Protein AF-A0AAN9YIM4-F1 (afdb_monomer_lite)

Structure (mmCIF, N/CA/C/O backbone):
data_AF-A0AAN9YIM4-F1
#
_entry.id   AF-A0AAN9YIM4-F1
#
loop_
_atom_site.group_PDB
_atom_site.id
_atom_site.type_symbol
_atom_site.label_atom_id
_atom_site.label_alt_id
_atom_site.label_comp_id
_atom_site.label_asym_id
_atom_site.label_entity_id
_atom_site.label_seq_id
_atom_site.pdbx_PDB_ins_code
_atom_site.Cartn_x
_atom_site.Cartn_y
_atom_site.Cartn_z
_atom_site.occupancy
_atom_site.B_iso_or_equiv
_atom_site.auth_seq_id
_atom_site.auth_comp_id
_atom_site.auth_asym_id
_atom_site.auth_atom_id
_atom_site.pdbx_PDB_model_num
ATOM 1 N N . MET A 1 1 ? 11.079 -0.683 28.474 1.00 62.50 1 MET A N 1
ATOM 2 C CA . MET A 1 1 ? 10.092 -0.064 27.564 1.00 62.50 1 MET A CA 1
ATOM 3 C C . MET A 1 1 ? 10.647 1.296 27.159 1.00 62.50 1 MET A C 1
ATOM 5 O O . MET A 1 1 ? 10.777 2.147 28.029 1.00 62.50 1 MET A O 1
ATOM 9 N N . SER A 1 2 ? 11.115 1.478 25.923 1.00 82.12 2 SER A N 1
ATOM 10 C CA . SER A 1 2 ? 11.627 2.783 25.474 1.00 82.12 2 SER A CA 1
ATOM 11 C C . SER A 1 2 ? 10.452 3.720 25.162 1.00 82.12 2 SER A C 1
ATOM 13 O O . SER A 1 2 ? 9.373 3.250 24.803 1.00 82.12 2 SER A O 1
ATOM 15 N N . LEU A 1 3 ? 10.642 5.041 25.283 1.00 87.06 3 LEU A N 1
ATOM 16 C CA . LEU A 1 3 ? 9.604 6.042 24.966 1.00 87.06 3 LEU A CA 1
ATOM 17 C C . LEU A 1 3 ? 9.013 5.845 23.558 1.00 87.06 3 LEU A C 1
ATOM 19 O O . LEU A 1 3 ? 7.822 6.050 23.345 1.00 87.06 3 LEU A O 1
ATOM 23 N N . VAL A 1 4 ? 9.838 5.370 22.621 1.00 92.44 4 VAL A N 1
ATOM 24 C CA . VAL A 1 4 ? 9.445 5.056 21.243 1.00 92.44 4 VAL A CA 1
ATOM 25 C C . VAL A 1 4 ? 8.400 3.939 21.190 1.00 92.44 4 VAL A C 1
ATOM 27 O O . VAL A 1 4 ? 7.383 4.092 20.518 1.00 92.44 4 VAL A O 1
ATOM 30 N N . SER A 1 5 ? 8.594 2.841 21.930 1.00 91.50 5 SER A N 1
ATOM 31 C CA . SER A 1 5 ? 7.633 1.729 21.958 1.00 91.50 5 SER A CA 1
ATOM 32 C C . SER A 1 5 ? 6.266 2.163 22.490 1.00 91.50 5 SER A C 1
ATOM 34 O O . SER A 1 5 ? 5.239 1.737 21.970 1.00 91.50 5 SER A O 1
ATOM 36 N N . THR A 1 6 ? 6.237 3.039 23.496 1.00 92.75 6 THR A N 1
ATOM 37 C CA . THR A 1 6 ? 4.980 3.559 24.051 1.00 92.75 6 THR A CA 1
ATOM 38 C C . THR A 1 6 ? 4.239 4.437 23.041 1.00 92.75 6 THR A C 1
ATOM 40 O O . THR A 1 6 ? 3.023 4.313 22.917 1.00 92.75 6 THR A O 1
ATOM 43 N N . ILE A 1 7 ? 4.953 5.275 22.279 1.00 94.38 7 ILE A N 1
ATOM 44 C CA . ILE A 1 7 ? 4.351 6.106 21.224 1.00 94.38 7 ILE A CA 1
ATOM 45 C C . ILE A 1 7 ? 3.772 5.232 20.106 1.00 94.38 7 ILE A C 1
ATOM 47 O O . ILE A 1 7 ? 2.634 5.451 19.700 1.00 94.38 7 ILE A O 1
ATOM 51 N N . LEU A 1 8 ? 4.510 4.219 19.640 1.00 93.50 8 LEU A N 1
ATOM 52 C CA . LEU A 1 8 ? 4.031 3.309 18.592 1.00 93.50 8 LEU A CA 1
ATOM 53 C C . LEU A 1 8 ? 2.786 2.533 19.035 1.00 93.50 8 LEU A C 1
ATOM 55 O O . LEU A 1 8 ? 1.817 2.443 18.281 1.00 93.50 8 LEU A O 1
ATOM 59 N N . ASN A 1 9 ? 2.771 2.047 20.277 1.00 92.75 9 ASN A N 1
ATOM 60 C CA . ASN A 1 9 ? 1.599 1.376 20.836 1.00 92.75 9 ASN A CA 1
ATOM 61 C C . ASN A 1 9 ? 0.408 2.333 20.996 1.00 92.75 9 ASN A C 1
ATOM 63 O O . ASN A 1 9 ? -0.726 1.948 20.722 1.00 92.75 9 ASN A O 1
ATOM 67 N N . GLY A 1 10 ? 0.655 3.582 21.404 1.00 92.56 10 GLY A N 1
ATOM 68 C CA . GLY A 1 10 ? -0.380 4.612 21.489 1.00 92.56 10 GLY A CA 1
ATOM 69 C C . GLY A 1 10 ? -1.003 4.916 20.127 1.00 92.56 10 GLY A C 1
ATOM 70 O O . GLY A 1 10 ? -2.224 4.924 19.999 1.00 92.56 10 GLY A O 1
ATOM 71 N N . LEU A 1 11 ? -0.177 5.091 19.091 1.00 90.88 11 LEU A N 1
ATOM 72 C CA . LEU A 1 11 ? -0.641 5.324 17.721 1.00 90.88 11 LEU A CA 1
ATOM 73 C C . LEU A 1 11 ? -1.464 4.151 17.183 1.00 90.88 11 LEU A C 1
ATOM 75 O O . LEU A 1 11 ? -2.525 4.373 16.606 1.00 90.88 11 LEU A O 1
ATOM 79 N N . LEU A 1 12 ? -1.019 2.912 17.412 1.00 90.94 12 LEU A N 1
ATOM 80 C CA . LEU A 1 12 ? -1.780 1.728 17.015 1.00 90.94 12 LEU A CA 1
ATOM 81 C C . LEU A 1 12 ? -3.150 1.686 17.704 1.00 90.94 12 LEU A C 1
ATOM 83 O O . LEU A 1 12 ? -4.152 1.436 17.038 1.00 90.94 12 LEU A O 1
ATOM 87 N N . SER A 1 13 ? -3.200 1.992 19.005 1.00 90.75 13 SER A N 1
ATOM 88 C CA . SER A 1 13 ? -4.455 2.082 19.760 1.00 90.75 13 SER A CA 1
ATOM 89 C C . SER A 1 13 ? -5.419 3.084 19.114 1.00 90.75 13 SER A C 1
ATOM 91 O O . SER A 1 13 ? -6.557 2.730 18.805 1.00 90.75 13 SER A O 1
ATOM 93 N N . PHE A 1 14 ? -4.944 4.293 18.786 1.00 90.12 14 PHE A N 1
ATOM 94 C CA . PHE A 1 14 ? -5.750 5.298 18.084 1.00 90.12 14 PHE A CA 1
ATOM 95 C C . PHE A 1 14 ? -6.234 4.827 16.706 1.00 90.12 14 PHE A C 1
ATOM 97 O O . PHE A 1 14 ? -7.389 5.060 16.365 1.00 90.12 14 PHE A O 1
ATOM 104 N N . MET A 1 15 ? -5.398 4.131 15.927 1.00 89.88 15 MET A N 1
ATOM 105 C CA . MET A 1 15 ? -5.779 3.614 14.602 1.00 89.88 15 MET A CA 1
ATOM 106 C C . MET A 1 15 ? -6.847 2.512 14.661 1.00 89.88 15 MET A C 1
ATOM 108 O O . MET A 1 15 ? -7.595 2.332 13.698 1.00 89.88 15 MET A O 1
ATOM 112 N N . THR A 1 16 ? -6.910 1.757 15.759 1.00 89.06 16 THR A N 1
ATOM 113 C CA . THR A 1 16 ? -7.926 0.710 15.966 1.00 89.06 16 THR A CA 1
ATOM 114 C C . THR A 1 16 ? -9.223 1.227 16.587 1.00 89.06 16 THR A C 1
ATOM 116 O O . THR A 1 16 ? -10.252 0.556 16.500 1.00 89.06 16 THR A O 1
ATOM 119 N N . SER A 1 17 ? -9.188 2.417 17.184 1.00 86.56 17 SER A N 1
ATOM 120 C CA . SER A 1 17 ? -10.350 3.090 17.761 1.00 86.56 17 SER A CA 1
ATOM 121 C C . SER A 1 17 ? -11.218 3.759 16.688 1.00 86.56 17 SER A C 1
ATOM 123 O O . SER A 1 17 ? -10.799 3.976 15.555 1.00 86.56 17 SER A O 1
ATOM 125 N N . ASN A 1 18 ? -12.455 4.108 17.050 1.00 81.00 18 ASN A N 1
ATOM 126 C CA . ASN A 1 18 ? -13.385 4.839 16.173 1.00 81.00 18 ASN A CA 1
ATOM 127 C C . ASN A 1 18 ? -13.341 6.364 16.400 1.00 81.00 18 ASN A C 1
ATOM 129 O O . ASN A 1 18 ? -14.284 7.076 16.057 1.00 81.00 18 ASN A O 1
ATOM 133 N N . GLU A 1 19 ? -12.278 6.867 17.025 1.00 85.25 19 GLU A N 1
ATOM 134 C CA . GLU A 1 19 ? -12.124 8.288 17.333 1.00 85.25 19 GLU A CA 1
ATOM 135 C C . GLU A 1 19 ? -11.724 9.064 16.069 1.00 85.25 19 GLU A C 1
ATOM 137 O O . GLU A 1 19 ? -10.744 8.733 15.400 1.00 85.25 19 GLU A O 1
ATOM 142 N N . ILE A 1 20 ? -12.484 10.109 15.727 1.00 84.44 20 ILE A N 1
ATOM 143 C CA . ILE A 1 20 ? -12.173 10.979 14.587 1.00 84.44 20 ILE A CA 1
ATOM 144 C C . ILE A 1 20 ? -10.995 11.873 14.975 1.00 84.44 20 ILE A C 1
ATOM 146 O O . ILE A 1 20 ? -11.122 12.762 15.815 1.00 84.44 20 ILE A O 1
ATOM 150 N N . THR A 1 21 ? -9.852 11.651 14.336 1.00 85.44 21 THR A N 1
ATOM 151 C CA . THR A 1 21 ? -8.649 12.479 14.480 1.00 85.44 21 THR A CA 1
ATOM 152 C C . THR A 1 21 ? -8.368 13.254 13.193 1.00 85.44 21 THR A C 1
ATOM 154 O O . THR A 1 21 ? -8.905 12.948 12.123 1.00 85.44 21 THR A O 1
ATOM 157 N N . THR A 1 22 ? -7.541 14.295 13.269 1.00 84.25 22 THR A N 1
ATOM 158 C CA . THR A 1 22 ? -7.159 15.086 12.092 1.00 84.25 22 THR A CA 1
ATOM 159 C C . THR A 1 22 ? -6.466 14.202 11.054 1.00 84.25 22 THR A C 1
ATOM 161 O O . THR A 1 22 ? -5.440 13.592 11.339 1.00 84.25 22 THR A O 1
ATOM 164 N N . GLY A 1 23 ? -7.021 14.145 9.841 1.00 83.81 23 GLY A N 1
ATOM 165 C CA . GLY A 1 23 ? -6.535 13.271 8.767 1.00 83.81 23 GLY A CA 1
ATOM 166 C C . GLY A 1 23 ? -7.139 11.862 8.764 1.00 83.81 23 GLY A C 1
ATOM 167 O O . GLY A 1 23 ? -6.814 11.079 7.873 1.00 83.81 23 GLY A O 1
ATOM 168 N N . SER A 1 24 ? -8.032 11.537 9.707 1.00 84.00 24 SER A N 1
ATOM 169 C CA . SER A 1 24 ? -8.823 10.306 9.644 1.00 84.00 24 SER A CA 1
ATOM 170 C C . SER A 1 24 ? -9.771 10.318 8.442 1.00 84.00 24 SER A C 1
ATOM 172 O O . SER A 1 24 ? -10.289 11.357 8.027 1.00 84.00 24 SER A O 1
ATOM 174 N N . ILE A 1 25 ? -9.983 9.136 7.872 1.00 86.12 25 ILE A N 1
ATOM 175 C CA . ILE A 1 25 ? -10.942 8.894 6.797 1.00 86.12 25 ILE A CA 1
ATOM 176 C C . ILE A 1 25 ? -11.937 7.837 7.262 1.00 86.12 25 ILE A C 1
ATOM 178 O O . ILE A 1 25 ? -11.576 6.903 7.980 1.00 86.12 25 ILE A O 1
ATOM 182 N N . THR A 1 26 ? -13.192 7.972 6.852 1.00 82.25 26 THR A N 1
ATOM 183 C CA . THR A 1 26 ? -14.210 6.952 7.093 1.00 82.25 26 THR A CA 1
ATOM 184 C C . THR A 1 26 ? -14.179 5.927 5.961 1.00 82.25 26 THR A C 1
ATOM 186 O O . THR A 1 26 ? -14.122 6.279 4.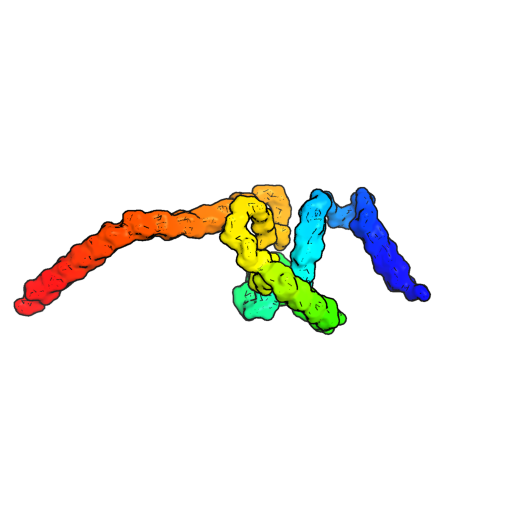785 1.00 82.25 26 THR A O 1
ATOM 189 N N . ALA A 1 27 ? -14.188 4.643 6.316 1.00 83.38 27 ALA A N 1
ATOM 190 C CA . ALA A 1 27 ? -14.257 3.527 5.376 1.00 83.38 27 ALA A CA 1
ATOM 191 C C . ALA A 1 27 ? -15.040 2.372 6.011 1.00 83.38 27 ALA A C 1
ATOM 193 O O . ALA A 1 27 ? -14.997 2.170 7.230 1.00 83.38 27 ALA A O 1
ATOM 194 N N . SER A 1 28 ? -15.746 1.594 5.195 1.00 88.06 28 SER A N 1
ATOM 195 C CA . SER A 1 28 ? -16.467 0.406 5.655 1.00 88.06 28 SER A CA 1
ATOM 196 C C . SER A 1 28 ? -15.511 -0.679 6.170 1.00 88.06 28 SER A C 1
ATOM 198 O O . SER A 1 28 ? -14.311 -0.698 5.880 1.00 88.06 28 SER A O 1
ATOM 200 N N . THR A 1 29 ? -16.025 -1.625 6.961 1.00 87.19 29 THR A N 1
ATOM 201 C CA . THR A 1 29 ? -15.236 -2.782 7.425 1.00 87.19 29 THR A CA 1
ATOM 202 C C . THR A 1 29 ? -14.711 -3.621 6.265 1.00 87.19 29 THR A C 1
ATOM 204 O O . THR A 1 29 ? -13.586 -4.108 6.333 1.00 87.19 29 THR A O 1
ATOM 207 N N . GLU A 1 30 ? -15.493 -3.759 5.194 1.00 87.12 30 GLU A N 1
ATOM 208 C CA . GLU A 1 30 ? -15.107 -4.539 4.018 1.00 87.12 30 GLU A CA 1
ATOM 209 C C . GLU A 1 30 ? -14.021 -3.841 3.197 1.00 87.12 30 GLU A C 1
ATOM 211 O O . GLU A 1 30 ? -13.037 -4.477 2.817 1.00 87.12 30 GLU A O 1
ATOM 216 N N . GLU A 1 31 ? -14.113 -2.520 3.016 1.00 85.50 31 GLU A N 1
ATOM 217 C CA . GLU A 1 31 ? -13.040 -1.742 2.386 1.00 85.50 31 GLU A CA 1
ATOM 218 C C . GLU A 1 31 ? -11.742 -1.831 3.192 1.00 85.50 31 GLU A C 1
ATOM 220 O O . GLU A 1 31 ? -10.680 -2.059 2.614 1.00 85.50 31 GLU A O 1
ATOM 225 N N . ARG A 1 32 ? -11.809 -1.742 4.529 1.00 86.31 32 ARG A N 1
ATOM 226 C CA . ARG A 1 32 ? -10.628 -1.898 5.396 1.00 86.31 32 ARG A CA 1
ATOM 227 C C . ARG A 1 32 ? -9.988 -3.279 5.263 1.00 86.31 32 ARG A C 1
ATOM 229 O O . ARG A 1 32 ? -8.767 -3.362 5.155 1.00 86.31 32 ARG A O 1
ATOM 236 N N . LYS A 1 33 ? -10.782 -4.355 5.219 1.00 87.88 33 LYS A N 1
ATOM 237 C CA . LYS A 1 33 ? -10.275 -5.722 4.992 1.00 87.88 33 LYS A CA 1
ATOM 238 C C . LYS A 1 33 ? -9.600 -5.855 3.629 1.00 87.88 33 LYS A C 1
ATOM 240 O O . LYS A 1 33 ? -8.531 -6.455 3.528 1.00 87.88 33 LYS A O 1
ATOM 245 N N . LEU A 1 34 ? -10.197 -5.279 2.587 1.00 85.75 34 LEU A N 1
ATOM 246 C CA . LEU A 1 34 ? -9.638 -5.305 1.238 1.00 85.75 34 LEU A CA 1
ATOM 247 C C . LEU A 1 34 ? -8.318 -4.527 1.163 1.00 85.75 34 LEU A C 1
ATOM 249 O O . LEU A 1 34 ? -7.336 -5.032 0.619 1.00 85.75 34 LEU A O 1
ATOM 253 N N . LEU A 1 35 ? -8.266 -3.329 1.750 1.00 87.50 35 LEU A N 1
ATOM 254 C CA . LEU A 1 35 ? -7.051 -2.516 1.827 1.00 87.50 35 LEU A CA 1
ATOM 255 C C . LEU A 1 35 ? -5.952 -3.215 2.638 1.00 87.50 35 LEU A C 1
ATOM 257 O O . LEU A 1 35 ? -4.794 -3.197 2.226 1.00 87.50 35 LEU A O 1
ATOM 261 N N . ALA A 1 36 ? -6.309 -3.892 3.732 1.00 88.81 36 ALA A N 1
ATOM 262 C CA . ALA A 1 36 ? -5.375 -4.689 4.524 1.00 88.81 36 ALA A CA 1
ATOM 263 C C . ALA A 1 36 ? -4.800 -5.876 3.736 1.00 88.81 36 ALA A C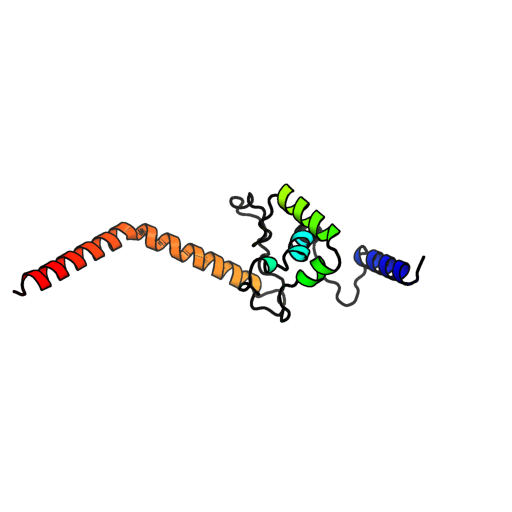 1
ATOM 265 O O . ALA A 1 36 ? -3.614 -6.163 3.844 1.00 88.81 36 ALA A O 1
ATOM 266 N N . ALA A 1 37 ? -5.601 -6.546 2.902 1.00 86.38 37 ALA A N 1
ATOM 267 C CA . ALA A 1 37 ? -5.091 -7.604 2.029 1.00 86.38 37 ALA A CA 1
ATOM 268 C C . ALA A 1 37 ? -4.158 -7.052 0.936 1.00 86.38 37 ALA A C 1
ATOM 270 O O . ALA A 1 37 ? -3.172 -7.691 0.571 1.00 86.38 37 ALA A O 1
ATOM 271 N N . ARG A 1 38 ? -4.451 -5.857 0.412 1.00 86.12 38 ARG A N 1
ATOM 272 C CA . ARG A 1 38 ? -3.667 -5.227 -0.658 1.00 86.12 38 ARG A CA 1
ATOM 273 C C . ARG A 1 38 ? -2.382 -4.554 -0.172 1.00 86.12 38 ARG A C 1
ATOM 275 O O . ARG A 1 38 ? -1.458 -4.393 -0.968 1.00 86.12 38 ARG A O 1
ATOM 282 N N . SER A 1 39 ? -2.301 -4.172 1.101 1.00 90.44 39 SER A N 1
ATOM 283 C CA . SER A 1 39 ? -1.140 -3.465 1.657 1.00 90.44 39 SER A CA 1
ATOM 284 C C . SER A 1 39 ? 0.163 -4.245 1.469 1.00 90.44 39 SER A C 1
ATOM 286 O O . SER A 1 39 ? 1.170 -3.641 1.118 1.00 90.44 39 SER A O 1
ATOM 288 N N . ARG A 1 40 ? 0.132 -5.582 1.582 1.00 90.94 40 ARG A N 1
ATOM 289 C CA . ARG A 1 40 ? 1.290 -6.464 1.341 1.00 90.94 40 ARG A CA 1
ATOM 290 C C . ARG A 1 40 ? 1.870 -6.278 -0.057 1.00 90.94 40 ARG A C 1
ATOM 292 O O . ARG A 1 40 ? 3.055 -6.007 -0.214 1.00 90.94 40 ARG A O 1
ATOM 299 N N . TRP A 1 41 ? 1.008 -6.346 -1.072 1.00 90.75 41 TRP A N 1
ATOM 300 C CA . TRP A 1 41 ? 1.408 -6.109 -2.456 1.00 90.75 41 TRP A CA 1
ATOM 301 C C . TRP A 1 41 ? 1.896 -4.676 -2.672 1.00 90.75 41 TRP A C 1
ATOM 303 O O . TRP A 1 41 ? 2.914 -4.472 -3.331 1.00 90.75 41 TRP A O 1
ATOM 313 N N . TRP A 1 42 ? 1.205 -3.680 -2.113 1.00 89.12 42 TRP A N 1
ATOM 314 C CA . TRP A 1 42 ? 1.591 -2.278 -2.272 1.00 89.12 42 TRP A CA 1
ATOM 315 C C . TRP A 1 42 ? 2.968 -1.987 -1.664 1.00 89.12 42 TRP A C 1
ATOM 317 O O . TRP A 1 42 ? 3.797 -1.358 -2.318 1.00 89.12 42 TRP A O 1
ATOM 327 N N . ASN A 1 43 ? 3.224 -2.481 -0.451 1.00 90.50 43 ASN A N 1
ATOM 328 C CA . ASN A 1 43 ? 4.483 -2.289 0.268 1.00 90.50 43 ASN A CA 1
ATOM 329 C C . ASN A 1 43 ? 5.663 -2.913 -0.486 1.00 90.50 43 ASN A C 1
ATOM 331 O O . ASN A 1 43 ? 6.698 -2.270 -0.645 1.00 90.50 43 ASN A O 1
ATOM 335 N N . SER A 1 44 ? 5.485 -4.130 -1.006 1.00 88.69 44 SER A N 1
ATOM 336 C CA . SER A 1 44 ? 6.537 -4.846 -1.729 1.00 88.69 44 SER A CA 1
ATOM 337 C C . SER A 1 44 ? 6.749 -4.338 -3.152 1.00 88.69 44 SER A C 1
ATOM 339 O O . SER A 1 44 ? 7.886 -4.222 -3.599 1.00 88.69 44 SER A O 1
ATOM 341 N N . THR A 1 45 ? 5.691 -3.996 -3.889 1.00 86.75 45 THR A N 1
ATOM 342 C CA . THR A 1 45 ? 5.803 -3.684 -5.328 1.00 86.75 45 THR A CA 1
ATOM 343 C C . THR A 1 45 ? 5.776 -2.195 -5.657 1.00 8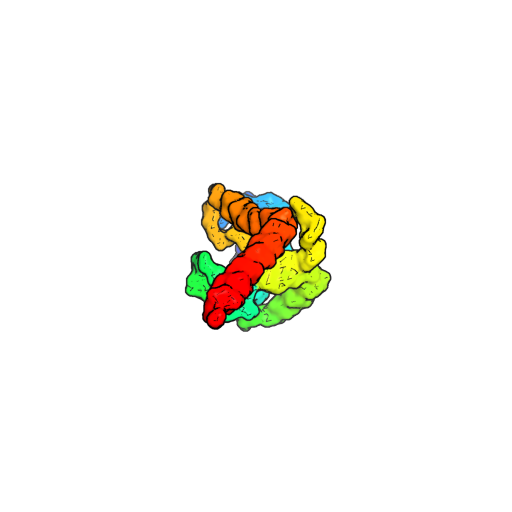6.75 45 THR A C 1
ATOM 345 O O . THR A 1 45 ? 6.038 -1.826 -6.801 1.00 86.75 45 THR A O 1
ATOM 348 N N . GLY A 1 46 ? 5.407 -1.337 -4.702 1.00 84.31 46 GLY A N 1
ATOM 349 C CA . GLY A 1 46 ? 5.202 0.088 -4.951 1.00 84.31 46 GLY A CA 1
ATOM 350 C C . GLY A 1 46 ? 4.131 0.331 -6.014 1.00 84.31 46 GLY A C 1
ATOM 351 O O . GLY A 1 46 ? 4.367 1.088 -6.953 1.00 84.31 46 GLY A O 1
ATOM 352 N N . ASN A 1 47 ? 2.987 -0.350 -5.904 1.00 80.88 47 ASN A N 1
ATOM 353 C CA . ASN A 1 47 ? 1.910 -0.342 -6.902 1.00 80.88 47 ASN A CA 1
ATOM 354 C C . ASN A 1 47 ? 2.303 -0.936 -8.269 1.00 80.88 47 ASN A C 1
ATOM 356 O O . ASN A 1 47 ? 1.973 -0.377 -9.314 1.00 80.88 47 ASN A O 1
ATOM 360 N N . GLY A 1 48 ? 3.061 -2.033 -8.270 1.00 76.62 48 GLY A N 1
ATOM 361 C CA . GLY A 1 48 ? 3.558 -2.665 -9.496 1.00 76.62 48 GLY A CA 1
ATOM 362 C C . GLY A 1 48 ? 4.776 -1.977 -10.126 1.00 76.62 48 GLY A C 1
ATOM 363 O O . GLY A 1 48 ? 5.293 -2.464 -11.128 1.00 76.62 48 GLY A O 1
ATOM 364 N N . SER A 1 49 ? 5.292 -0.893 -9.537 1.00 74.50 49 SER A N 1
ATOM 365 C CA . SER A 1 49 ? 6.454 -0.173 -10.075 1.00 74.50 49 SER A CA 1
ATOM 366 C C . SER A 1 49 ? 7.786 -0.928 -9.941 1.00 74.50 49 SER A C 1
ATOM 368 O O . SER A 1 49 ? 8.704 -0.630 -10.703 1.00 74.50 49 SER A O 1
ATOM 370 N N . HIS A 1 50 ? 7.875 -1.947 -9.074 1.00 72.81 50 HIS A N 1
ATOM 371 C CA . HIS A 1 50 ? 9.103 -2.718 -8.807 1.00 72.81 50 HIS A CA 1
ATOM 372 C C . HIS A 1 50 ? 9.777 -3.347 -10.040 1.00 72.81 50 HIS A C 1
ATOM 374 O O . HIS A 1 50 ? 11.003 -3.371 -10.110 1.00 72.81 50 HIS A O 1
ATOM 380 N N . ASP A 1 51 ? 8.994 -3.812 -11.019 1.00 62.94 51 ASP A N 1
ATOM 381 C CA . ASP A 1 51 ? 9.491 -4.480 -12.233 1.00 62.94 51 ASP A CA 1
ATOM 382 C C . ASP A 1 51 ? 9.721 -3.511 -13.396 1.00 62.94 51 ASP A C 1
ATOM 384 O O . ASP A 1 51 ? 10.210 -3.880 -14.466 1.00 62.94 51 ASP A O 1
ATOM 388 N N . SER A 1 52 ? 9.351 -2.244 -13.229 1.00 54.75 52 SER A N 1
ATOM 389 C CA . SER A 1 52 ? 9.279 -1.320 -14.343 1.00 54.75 52 SER A CA 1
ATOM 390 C C . SER A 1 52 ? 10.178 -0.108 -14.130 1.00 54.75 52 SER A C 1
ATOM 392 O O . SER A 1 52 ? 9.842 0.858 -13.455 1.00 54.75 52 SER A O 1
ATOM 394 N N . ALA A 1 53 ? 11.253 -0.056 -14.913 1.00 53.34 53 ALA A N 1
ATOM 395 C CA . ALA A 1 53 ? 11.868 1.215 -15.296 1.00 53.34 53 ALA A CA 1
ATOM 396 C C . ALA A 1 53 ? 10.891 2.141 -16.075 1.00 53.34 53 ALA A C 1
ATOM 398 O O . ALA A 1 53 ? 11.267 3.245 -16.460 1.00 53.34 53 ALA A O 1
ATOM 399 N N . LYS A 1 54 ? 9.650 1.692 -16.356 1.00 48.41 54 LYS A N 1
ATOM 400 C CA . LYS A 1 54 ? 8.674 2.347 -17.245 1.00 48.41 54 LYS A CA 1
ATOM 401 C C . LYS A 1 54 ? 7.247 2.535 -16.702 1.00 48.41 54 LYS A C 1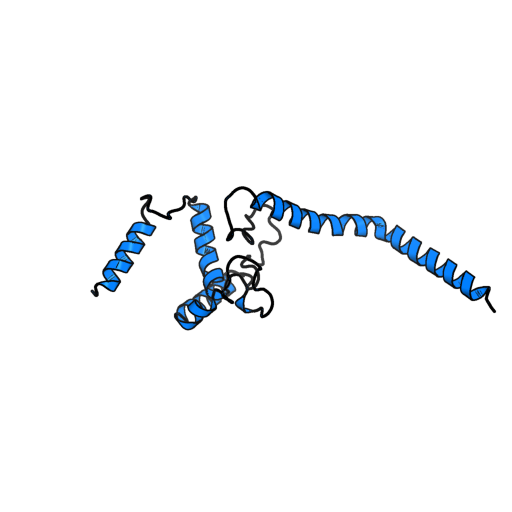
ATOM 403 O O . LYS A 1 54 ? 6.467 3.189 -17.386 1.00 48.41 54 LYS A O 1
ATOM 408 N N . VAL A 1 55 ? 6.881 2.043 -15.516 1.00 50.34 55 VAL A N 1
ATOM 409 C CA . VAL A 1 55 ? 5.546 2.274 -14.916 1.00 50.34 55 VAL A CA 1
ATOM 410 C C . VAL A 1 55 ? 5.704 2.996 -13.578 1.00 50.34 55 VAL A C 1
ATOM 412 O O . VAL A 1 55 ? 5.155 2.624 -12.549 1.00 50.34 55 VAL A O 1
ATOM 415 N N . ALA A 1 56 ? 6.438 4.111 -13.605 1.00 49.88 56 ALA A N 1
ATOM 416 C CA . ALA A 1 56 ? 6.118 5.210 -12.707 1.00 49.88 56 ALA A CA 1
ATOM 417 C C . ALA A 1 56 ? 4.756 5.738 -13.166 1.00 49.88 56 ALA A C 1
ATOM 419 O O . ALA A 1 56 ? 4.655 6.477 -14.148 1.00 49.88 56 ALA A O 1
ATOM 420 N N . GLN A 1 57 ? 3.690 5.262 -12.529 1.00 47.62 57 GLN A N 1
ATOM 421 C CA . GLN A 1 57 ? 2.345 5.751 -12.780 1.00 47.62 57 GLN A CA 1
ATOM 422 C C . GLN A 1 57 ? 2.384 7.283 -12.686 1.00 47.62 57 GLN A C 1
ATOM 424 O O . GLN A 1 57 ? 2.811 7.839 -11.674 1.00 47.62 57 GLN A O 1
ATOM 429 N N . LYS A 1 58 ? 2.009 7.965 -13.773 1.00 45.50 58 LYS A N 1
ATOM 430 C CA . LYS A 1 58 ? 1.990 9.429 -13.880 1.00 45.50 58 LYS A CA 1
ATOM 431 C C . LYS A 1 58 ? 0.906 9.984 -12.946 1.00 45.50 58 LYS A C 1
ATOM 433 O O . LYS A 1 58 ? -0.208 10.268 -13.369 1.00 45.50 58 LYS A O 1
ATOM 438 N N . GLY A 1 59 ? 1.247 10.092 -11.670 1.00 53.12 59 GLY A N 1
ATOM 439 C CA . GLY A 1 59 ? 0.467 10.640 -10.565 1.00 53.12 59 GLY A CA 1
ATOM 440 C C . GLY A 1 59 ? 1.416 11.204 -9.504 1.00 53.12 59 GLY A C 1
ATOM 441 O O . GLY A 1 59 ? 2.632 11.137 -9.664 1.00 53.12 59 GLY A O 1
ATOM 442 N N . ASN A 1 60 ? 0.886 11.783 -8.423 1.00 47.12 60 ASN A N 1
ATOM 443 C CA . ASN A 1 60 ? 1.638 12.576 -7.432 1.00 47.12 60 ASN A CA 1
ATOM 444 C C . ASN A 1 60 ? 2.779 11.848 -6.678 1.00 47.12 60 ASN A C 1
ATOM 446 O O . ASN A 1 60 ? 3.416 12.460 -5.819 1.00 47.12 60 ASN A O 1
ATOM 450 N N . ILE A 1 61 ? 3.094 10.592 -7.004 1.00 52.19 61 ILE A N 1
ATOM 451 C CA . ILE A 1 61 ? 4.318 9.915 -6.564 1.00 52.19 61 ILE A CA 1
ATOM 452 C C . ILE A 1 61 ? 5.486 10.474 -7.391 1.00 52.19 61 ILE A C 1
ATOM 454 O O . ILE A 1 61 ? 5.986 9.860 -8.326 1.00 52.19 61 ILE A O 1
ATOM 458 N N . LYS A 1 62 ? 5.940 11.683 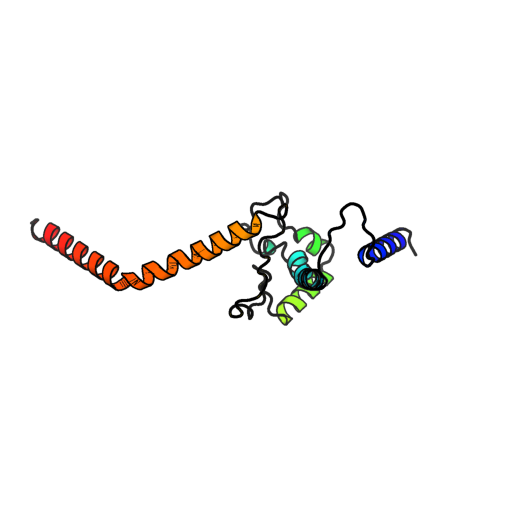-7.045 1.00 49.72 62 LYS A N 1
ATOM 459 C CA . LYS A 1 62 ? 7.125 12.322 -7.651 1.00 49.72 62 LYS A CA 1
ATOM 460 C C . LYS A 1 62 ? 8.450 11.614 -7.295 1.00 49.72 62 LYS A C 1
ATOM 462 O O . LYS A 1 62 ? 9.514 12.133 -7.610 1.00 49.72 62 LYS A O 1
ATOM 467 N N . ALA A 1 63 ? 8.399 10.457 -6.631 1.00 48.44 63 ALA A N 1
ATOM 468 C CA . ALA A 1 63 ? 9.533 9.811 -5.979 1.00 48.44 63 ALA A CA 1
ATOM 469 C C . ALA A 1 63 ? 9.598 8.300 -6.277 1.00 48.44 63 ALA A C 1
ATOM 471 O O . ALA A 1 63 ? 9.433 7.485 -5.379 1.00 48.44 63 ALA A O 1
ATOM 472 N N . GLY A 1 64 ? 9.863 7.932 -7.535 1.00 61.75 64 GLY A N 1
ATOM 473 C CA . GLY A 1 64 ? 10.303 6.579 -7.907 1.00 61.75 64 GLY A CA 1
ATOM 474 C C . GLY A 1 64 ? 9.398 5.421 -7.458 1.00 61.75 64 GLY A C 1
ATOM 475 O O . GLY A 1 64 ? 8.190 5.575 -7.302 1.00 61.75 64 GLY A O 1
ATOM 476 N N . ASP A 1 65 ? 10.001 4.241 -7.293 1.00 70.56 65 ASP A N 1
ATOM 477 C CA . ASP A 1 65 ? 9.339 3.046 -6.760 1.00 70.56 65 ASP A CA 1
ATOM 478 C C . ASP A 1 65 ? 9.017 3.235 -5.270 1.00 70.56 65 ASP A C 1
ATOM 480 O O . ASP A 1 65 ? 9.913 3.234 -4.418 1.00 70.56 65 ASP A O 1
ATOM 484 N N . GLY A 1 66 ? 7.725 3.390 -4.964 1.00 70.69 66 GLY A N 1
ATOM 485 C CA . GLY A 1 66 ? 7.223 3.627 -3.608 1.00 70.69 66 GLY A CA 1
ATOM 486 C C . GLY A 1 66 ? 7.494 2.486 -2.620 1.00 70.69 66 GLY A C 1
ATOM 487 O O . GLY A 1 66 ? 7.487 2.722 -1.415 1.00 70.69 66 GLY A O 1
ATOM 488 N N . GLY A 1 67 ? 7.786 1.275 -3.105 1.00 82.81 67 GLY A N 1
ATOM 489 C CA . GLY A 1 67 ? 8.161 0.122 -2.284 1.00 82.81 67 GLY A CA 1
ATOM 490 C C . GLY A 1 67 ? 9.665 0.021 -2.017 1.00 82.81 67 GLY A C 1
ATOM 491 O O . GLY A 1 67 ? 10.088 -0.731 -1.143 1.00 82.81 67 GLY A O 1
ATOM 492 N N . LYS A 1 68 ? 10.510 0.800 -2.710 1.00 85.69 68 LYS A N 1
ATOM 493 C CA . LYS A 1 68 ? 11.977 0.679 -2.610 1.00 85.69 68 LYS A CA 1
ATOM 494 C C . LYS A 1 68 ? 12.501 0.857 -1.186 1.00 85.69 68 LYS A C 1
ATOM 496 O O . LYS A 1 68 ? 13.367 0.101 -0.758 1.00 85.69 68 LYS A O 1
ATOM 501 N N . LYS A 1 69 ? 11.989 1.857 -0.461 1.00 86.94 69 LYS A N 1
ATOM 502 C CA . LYS A 1 69 ? 12.395 2.112 0.928 1.00 86.94 69 LYS A CA 1
ATOM 503 C C . LYS A 1 69 ? 11.953 0.974 1.850 1.00 86.94 69 LYS A C 1
ATOM 505 O O . LYS A 1 69 ? 12.744 0.532 2.673 1.00 86.94 69 LYS A O 1
ATOM 510 N N . PHE A 1 70 ? 10.733 0.471 1.657 1.00 90.25 70 PHE A N 1
ATOM 511 C CA . PHE A 1 70 ? 10.193 -0.629 2.451 1.00 90.25 70 PHE A CA 1
ATOM 512 C C . PHE A 1 70 ? 11.075 -1.879 2.349 1.00 90.25 70 PHE A C 1
ATOM 514 O O . PHE A 1 70 ? 11.503 -2.416 3.362 1.00 90.25 70 PHE A O 1
ATOM 521 N N . ARG A 1 71 ? 11.448 -2.274 1.128 1.00 89.88 71 ARG A N 1
ATOM 522 C CA . ARG A 1 71 ? 12.318 -3.439 0.899 1.00 89.88 71 ARG A CA 1
ATOM 523 C C . ARG A 1 71 ? 13.735 -3.268 1.452 1.00 89.88 71 ARG A C 1
ATOM 525 O O . ARG A 1 71 ? 14.386 -4.254 1.773 1.00 89.88 71 ARG A O 1
ATOM 532 N N . ALA A 1 72 ? 14.221 -2.029 1.539 1.00 90.19 72 ALA A N 1
ATOM 533 C CA . ALA A 1 72 ? 15.540 -1.730 2.088 1.00 90.19 72 ALA A CA 1
ATOM 534 C C .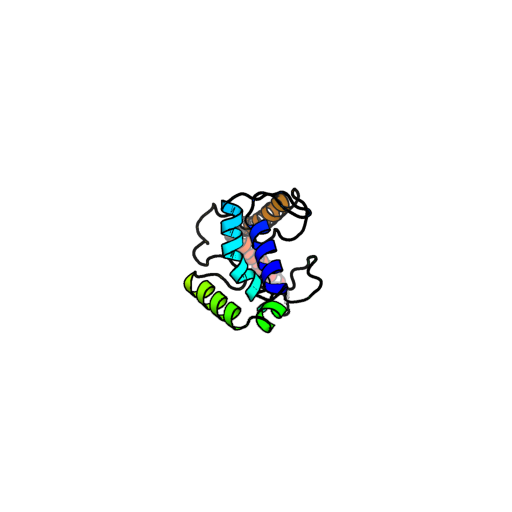 ALA A 1 72 ? 15.569 -1.777 3.626 1.00 90.19 72 ALA A C 1
ATOM 536 O O . ALA A 1 72 ? 16.563 -2.215 4.196 1.00 90.19 72 ALA A O 1
ATOM 537 N N . GLU A 1 73 ? 14.504 -1.318 4.288 1.00 92.56 73 GLU A N 1
ATOM 538 C CA . GLU A 1 73 ? 14.425 -1.244 5.755 1.00 92.56 73 GLU A CA 1
ATOM 539 C C . GLU A 1 73 ? 13.848 -2.522 6.390 1.00 92.56 73 GLU A C 1
ATOM 541 O O . GLU A 1 73 ? 14.232 -2.864 7.507 1.00 92.56 73 GLU A O 1
ATOM 546 N N . TRP A 1 74 ? 12.984 -3.256 5.678 1.00 94.31 74 TRP A N 1
ATOM 547 C CA . TRP A 1 74 ? 12.311 -4.466 6.172 1.00 94.31 74 TRP A CA 1
ATOM 548 C C . TRP A 1 74 ? 12.395 -5.635 5.169 1.00 94.31 74 TRP A C 1
ATOM 550 O O . TRP A 1 74 ? 11.385 -6.018 4.572 1.00 94.31 74 TRP A O 1
ATOM 560 N N . PRO A 1 75 ? 13.586 -6.230 4.967 1.00 94.44 75 PRO A N 1
ATOM 561 C CA . PRO A 1 75 ? 13.778 -7.313 3.998 1.00 94.44 75 PRO A CA 1
ATOM 562 C C . PRO A 1 75 ? 13.044 -8.610 4.378 1.00 94.44 75 PRO A C 1
ATOM 564 O O . PRO A 1 75 ? 12.554 -9.315 3.497 1.00 94.44 75 PRO A O 1
ATOM 567 N N . ASP A 1 76 ? 12.934 -8.913 5.674 1.00 95.25 76 ASP A N 1
ATOM 568 C CA . ASP A 1 76 ? 12.260 -10.126 6.155 1.00 95.25 76 ASP A CA 1
ATOM 569 C C . ASP A 1 76 ? 10.747 -10.060 5.897 1.00 95.25 76 ASP A C 1
ATOM 571 O O . ASP A 1 76 ? 10.165 -10.982 5.324 1.00 95.25 76 ASP A O 1
ATOM 575 N N . GLU A 1 77 ? 10.128 -8.921 6.217 1.00 93.81 77 GLU A N 1
ATOM 576 C CA . GLU A 1 77 ? 8.710 -8.648 5.952 1.00 93.81 77 GLU A CA 1
ATOM 577 C C . GLU A 1 77 ? 8.402 -8.637 4.449 1.00 93.81 77 GLU A C 1
ATOM 579 O O . GLU A 1 77 ? 7.358 -9.122 4.012 1.00 93.81 77 GLU A O 1
ATOM 584 N N . ASP A 1 78 ? 9.316 -8.110 3.627 1.00 93.44 78 ASP A N 1
ATOM 585 C CA . ASP A 1 78 ? 9.183 -8.191 2.174 1.00 93.44 78 ASP A CA 1
ATOM 586 C C . ASP A 1 78 ? 9.179 -9.650 1.705 1.00 93.44 78 ASP A C 1
ATOM 588 O O . ASP A 1 78 ? 8.293 -10.057 0.951 1.00 93.44 78 ASP A O 1
ATOM 592 N N . ALA A 1 79 ? 10.108 -10.474 2.197 1.00 94.50 79 ALA A N 1
ATOM 593 C CA . ALA A 1 79 ? 10.161 -11.894 1.864 1.00 94.50 79 ALA A CA 1
ATOM 594 C C . ALA A 1 79 ? 8.879 -12.642 2.277 1.00 94.50 79 ALA A C 1
ATOM 596 O O . ALA A 1 79 ? 8.403 -13.505 1.532 1.00 94.50 79 ALA A O 1
ATOM 597 N N . GLU A 1 80 ? 8.290 -12.311 3.427 1.00 95.00 80 GLU A N 1
ATOM 598 C CA . GLU A 1 80 ? 6.993 -12.847 3.851 1.00 95.00 80 GLU A CA 1
ATOM 599 C C . GLU A 1 80 ? 5.842 -12.383 2.956 1.00 95.00 80 GLU A C 1
ATOM 601 O O . GLU A 1 80 ? 5.022 -13.203 2.532 1.00 95.00 80 GLU A O 1
ATOM 606 N N . ASN A 1 81 ? 5.810 -11.105 2.579 1.00 93.56 81 ASN A N 1
ATOM 607 C CA . ASN A 1 81 ? 4.825 -10.586 1.632 1.00 93.56 81 ASN A CA 1
ATOM 608 C C . ASN A 1 81 ? 4.913 -11.308 0.283 1.00 93.56 81 ASN A C 1
ATOM 610 O O . ASN A 1 81 ? 3.881 -11.672 -0.285 1.00 93.56 81 ASN A O 1
ATOM 614 N N . TRP A 1 82 ? 6.122 -11.588 -0.210 1.00 91.38 82 TRP A N 1
ATOM 615 C CA . TRP A 1 82 ? 6.338 -12.361 -1.435 1.00 91.38 82 TRP A CA 1
ATOM 616 C C . TRP A 1 82 ? 5.830 -13.795 -1.335 1.00 91.38 82 TRP A C 1
ATOM 618 O O . TRP A 1 82 ? 5.224 -14.292 -2.288 1.00 91.38 82 TRP A O 1
ATOM 628 N N . LYS A 1 83 ? 6.051 -14.467 -0.201 1.00 94.56 83 LYS A N 1
ATOM 629 C CA . LYS A 1 83 ? 5.492 -15.805 0.051 1.00 94.56 83 LYS A CA 1
ATOM 630 C C . LYS A 1 83 ? 3.968 -15.753 0.042 1.00 94.56 83 LYS A C 1
ATOM 632 O O . LYS A 1 83 ? 3.341 -16.490 -0.716 1.00 94.56 83 LYS A O 1
ATOM 637 N N . TRP A 1 84 ? 3.383 -14.806 0.772 1.00 92.69 84 TRP A N 1
ATOM 638 C CA . TRP A 1 84 ? 1.935 -14.634 0.830 1.00 92.69 84 TRP A CA 1
ATOM 639 C C . TRP A 1 84 ? 1.322 -14.348 -0.548 1.00 92.69 84 TRP A C 1
ATOM 641 O O . TRP A 1 84 ? 0.290 -14.926 -0.893 1.00 92.69 84 TRP A O 1
ATOM 651 N N . MET A 1 85 ? 1.951 -13.494 -1.363 1.00 90.69 85 MET A N 1
ATOM 652 C CA . MET A 1 85 ? 1.476 -13.182 -2.716 1.00 90.69 85 MET A CA 1
ATOM 653 C C . MET A 1 85 ? 1.490 -14.413 -3.628 1.00 90.69 85 MET A C 1
ATOM 655 O O . MET A 1 85 ? 0.529 -14.623 -4.370 1.00 90.69 85 MET A O 1
ATOM 659 N N . LYS A 1 86 ? 2.529 -15.255 -3.537 1.00 91.06 86 LYS A N 1
ATOM 660 C CA . LYS A 1 86 ? 2.611 -16.524 -4.279 1.00 91.06 86 LYS A CA 1
ATOM 661 C C . LYS A 1 86 ? 1.516 -17.497 -3.846 1.00 91.06 86 LYS A C 1
ATOM 663 O O . LYS A 1 86 ? 0.810 -18.030 -4.694 1.00 91.06 86 LYS A O 1
ATOM 668 N N . GLU A 1 87 ? 1.323 -17.672 -2.541 1.00 92.12 87 GLU A N 1
ATOM 669 C CA . GLU A 1 87 ? 0.280 -18.545 -1.982 1.00 92.12 87 GLU A CA 1
ATOM 670 C C . GLU A 1 87 ? -1.134 -18.091 -2.372 1.00 92.12 87 GLU A C 1
ATOM 672 O O . GLU A 1 87 ? -2.010 -18.907 -2.655 1.00 92.12 87 GLU A O 1
ATOM 677 N N . ASN A 1 88 ? -1.363 -16.777 -2.439 1.00 89.19 88 ASN A N 1
ATOM 678 C CA . ASN A 1 88 ? -2.671 -16.192 -2.743 1.00 89.19 88 ASN A CA 1
ATOM 679 C C . ASN A 1 88 ? -2.883 -15.910 -4.238 1.00 89.19 88 ASN A C 1
ATOM 681 O O . ASN A 1 88 ? -3.908 -15.327 -4.602 1.00 89.19 88 ASN A O 1
ATOM 685 N N . ASN A 1 89 ? -1.958 -16.352 -5.100 1.00 88.44 89 ASN A N 1
ATOM 686 C CA . ASN A 1 89 ? -1.993 -16.160 -6.552 1.00 88.44 89 ASN A CA 1
ATOM 687 C C . ASN A 1 89 ? -2.227 -14.690 -6.938 1.00 88.44 89 ASN A C 1
ATOM 689 O O . ASN A 1 89 ? -3.106 -14.379 -7.745 1.00 88.44 89 ASN A O 1
ATOM 693 N N . ILE A 1 90 ? -1.486 -13.780 -6.306 1.00 88.00 90 ILE A N 1
ATOM 694 C CA . ILE A 1 90 ? -1.552 -12.343 -6.569 1.00 88.00 90 ILE A CA 1
ATOM 695 C C . ILE A 1 90 ? -0.589 -11.999 -7.704 1.00 88.00 90 ILE A C 1
ATOM 697 O O . ILE A 1 90 ? 0.593 -12.329 -7.649 1.00 88.00 90 ILE A O 1
ATOM 701 N N . ASP A 1 91 ? -1.099 -11.313 -8.718 1.00 84.81 91 ASP A N 1
ATOM 702 C CA . ASP A 1 91 ? -0.306 -10.737 -9.795 1.00 84.81 91 ASP A CA 1
ATOM 703 C C . ASP A 1 91 ? 0.565 -9.592 -9.261 1.00 84.81 91 ASP A C 1
ATOM 705 O O . ASP A 1 91 ? 0.074 -8.651 -8.633 1.00 84.81 91 ASP A O 1
ATOM 709 N N . THR A 1 92 ? 1.864 -9.652 -9.528 1.00 84.38 92 THR A N 1
ATOM 710 C CA . THR A 1 92 ? 2.854 -8.691 -9.033 1.00 84.38 92 THR A CA 1
ATOM 711 C C . THR A 1 92 ? 2.730 -7.335 -9.726 1.00 84.38 92 THR A C 1
ATOM 713 O O . THR A 1 92 ? 3.021 -6.309 -9.110 1.00 84.38 92 THR A O 1
ATOM 716 N N . ALA A 1 93 ? 2.234 -7.300 -10.967 1.00 80.62 93 ALA A N 1
ATOM 717 C CA . ALA A 1 93 ? 2.067 -6.069 -11.733 1.00 80.62 93 ALA A CA 1
ATOM 718 C C . ALA A 1 93 ? 0.789 -5.306 -11.353 1.00 80.62 93 ALA A C 1
ATOM 720 O O . ALA A 1 93 ? 0.794 -4.078 -11.297 1.00 80.62 93 ALA A O 1
ATOM 721 N N . THR A 1 94 ? -0.309 -6.017 -11.084 1.00 77.38 94 THR A N 1
ATOM 722 C CA . THR A 1 94 ? -1.636 -5.404 -10.886 1.00 77.38 94 THR A CA 1
ATOM 723 C C . THR A 1 94 ? -2.164 -5.496 -9.455 1.00 77.38 94 THR A C 1
ATOM 725 O O . THR A 1 94 ? -3.082 -4.757 -9.090 1.00 77.38 94 THR A O 1
ATOM 728 N N . GLY A 1 95 ? -1.623 -6.403 -8.639 1.00 80.75 95 GLY A N 1
ATOM 729 C CA . GLY A 1 95 ? -2.125 -6.701 -7.298 1.00 80.75 95 GLY A CA 1
ATOM 730 C C . GLY A 1 95 ? -3.455 -7.454 -7.295 1.00 80.75 95 GLY A C 1
ATOM 731 O O . GLY A 1 95 ? -4.079 -7.593 -6.241 1.00 80.75 95 GLY A O 1
ATOM 732 N N . GLN A 1 96 ? -3.925 -7.916 -8.458 1.00 80.88 96 GLN A N 1
ATOM 733 C CA . GLN A 1 96 ? -5.161 -8.680 -8.586 1.00 80.88 96 GLN A CA 1
ATOM 734 C C . GLN A 1 96 ? -4.902 -10.173 -8.386 1.00 80.88 96 GLN A C 1
ATOM 736 O O . GLN A 1 96 ? -3.831 -10.684 -8.696 1.00 80.88 96 GLN A O 1
ATOM 741 N N . ARG A 1 97 ? -5.903 -10.904 -7.891 1.00 79.81 97 ARG A N 1
ATOM 742 C CA . ARG A 1 97 ? -5.843 -12.371 -7.869 1.00 79.81 97 ARG A CA 1
ATOM 743 C C . ARG A 1 97 ? -5.935 -12.885 -9.305 1.00 79.81 97 ARG A C 1
ATOM 745 O O . ARG A 1 97 ? -6.906 -12.578 -9.992 1.00 79.81 97 ARG A O 1
ATOM 752 N N . LEU A 1 98 ? -4.982 -13.706 -9.736 1.00 67.69 98 LEU A N 1
ATOM 753 C CA . LEU A 1 98 ? -4.902 -14.260 -11.096 1.00 67.69 98 LEU A CA 1
ATOM 754 C C . LEU A 1 98 ? -6.159 -15.063 -11.487 1.00 67.69 98 LEU A C 1
ATOM 756 O O . LEU A 1 98 ? -6.537 -15.102 -12.653 1.00 67.69 98 LEU A O 1
ATOM 760 N N . ASN A 1 99 ? -6.873 -15.613 -10.501 1.00 61.38 99 ASN A N 1
ATOM 761 C CA . ASN A 1 99 ? -8.123 -16.357 -10.698 1.00 61.38 99 ASN A CA 1
ATOM 762 C C . ASN A 1 99 ? -9.399 -15.489 -10.619 1.00 61.38 99 ASN A C 1
ATOM 764 O O . ASN A 1 99 ? -10.503 -16.021 -10.680 1.00 61.38 99 ASN A O 1
ATOM 768 N N . ALA A 1 100 ? -9.289 -14.162 -10.477 1.00 55.88 100 ALA A N 1
ATOM 769 C CA . ALA A 1 100 ? -10.442 -13.252 -10.422 1.00 55.88 100 ALA A CA 1
ATOM 770 C C . ALA A 1 100 ? -10.945 -12.803 -11.809 1.00 55.88 100 ALA A C 1
ATOM 772 O O . ALA A 1 100 ? -11.948 -12.097 -11.895 1.00 55.88 100 ALA A O 1
ATOM 773 N N . ALA A 1 101 ? -10.295 -13.231 -12.897 1.00 46.28 101 ALA A N 1
ATOM 774 C CA . ALA A 1 101 ? -10.591 -12.826 -14.276 1.00 46.28 101 ALA A CA 1
ATOM 775 C C . ALA A 1 101 ? -11.939 -13.337 -14.850 1.00 46.28 101 ALA A C 1
ATOM 777 O O . ALA A 1 101 ? -12.165 -13.233 -16.053 1.00 46.28 101 ALA A O 1
ATOM 778 N N . GLY A 1 102 ? -12.842 -13.868 -14.015 1.00 47.22 102 GLY A N 1
ATOM 779 C CA . GLY A 1 102 ? -14.151 -14.396 -14.424 1.00 47.22 102 GLY A CA 1
ATOM 780 C C . GLY A 1 102 ? -15.340 -14.003 -13.539 1.00 47.22 102 GLY A C 1
ATOM 781 O O . GLY A 1 102 ? -16.443 -14.477 -13.791 1.00 47.22 102 GLY A O 1
ATOM 782 N N . ALA A 1 103 ? -15.161 -13.154 -12.520 1.00 43.34 103 ALA A N 1
ATOM 783 C CA . ALA A 1 103 ? -16.268 -12.684 -11.683 1.00 43.34 103 ALA A CA 1
ATOM 784 C C . ALA A 1 103 ? -16.610 -11.219 -12.030 1.00 43.34 103 ALA A C 1
ATOM 786 O O . ALA A 1 103 ? -15.802 -10.335 -11.746 1.00 43.34 103 ALA A O 1
ATOM 787 N N . PRO A 1 104 ? -17.793 -10.920 -12.606 1.00 45.91 104 PRO A N 1
ATOM 788 C CA . PRO A 1 104 ? -18.177 -9.569 -13.038 1.00 45.91 104 PRO A CA 1
ATOM 789 C C . PRO A 1 104 ? -18.508 -8.603 -11.882 1.00 45.91 104 PRO A C 1
ATOM 791 O O . PRO A 1 104 ? -19.066 -7.533 -12.106 1.00 45.91 104 PRO A O 1
ATOM 794 N N . CYS A 1 105 ? -18.180 -8.947 -10.635 1.00 44.84 105 CYS A N 1
ATOM 795 C CA . CYS A 1 105 ? -18.471 -8.135 -9.456 1.00 44.84 105 CYS A CA 1
ATOM 796 C C . CYS A 1 105 ? -17.312 -8.231 -8.455 1.00 44.84 105 CYS A C 1
ATOM 798 O O . CYS A 1 105 ? -17.362 -8.987 -7.489 1.00 44.84 105 CYS A O 1
ATOM 800 N N . GLY A 1 106 ? -16.245 -7.475 -8.691 1.00 48.84 106 GLY A N 1
ATOM 801 C CA . GLY A 1 106 ? -15.187 -7.252 -7.709 1.00 48.84 106 GLY A CA 1
ATOM 802 C C . GLY A 1 106 ? -14.651 -5.835 -7.883 1.00 48.84 106 GLY A C 1
ATOM 803 O O . GLY A 1 106 ? -14.338 -5.473 -9.018 1.00 48.84 106 GLY A O 1
ATOM 804 N N . PRO A 1 107 ? -14.571 -5.003 -6.827 1.00 49.47 107 PRO A N 1
ATOM 805 C CA . PRO A 1 107 ? -14.125 -3.624 -6.972 1.00 49.47 107 PRO A CA 1
ATOM 806 C C . PRO A 1 107 ? -12.677 -3.603 -7.478 1.00 49.47 107 PRO A C 1
ATOM 808 O O . PRO A 1 107 ? -11.731 -3.940 -6.765 1.00 49.47 107 PRO A O 1
ATOM 811 N N . GLN A 1 108 ? -12.500 -3.232 -8.747 1.00 50.19 108 GLN A N 1
ATOM 812 C CA . GLN A 1 108 ? -11.197 -3.060 -9.379 1.00 50.19 108 GLN A CA 1
ATOM 813 C C . GLN A 1 108 ? -10.627 -1.706 -8.958 1.00 50.19 108 GLN A C 1
ATOM 815 O O . GLN A 1 108 ? -10.750 -0.704 -9.652 1.00 50.19 108 GLN A O 1
ATOM 820 N N . ILE A 1 109 ? -9.984 -1.664 -7.792 1.00 50.78 109 ILE A N 1
ATOM 821 C CA . ILE A 1 109 ? -9.419 -0.427 -7.235 1.00 50.78 109 ILE A CA 1
ATOM 822 C C . ILE A 1 109 ? -8.015 -0.139 -7.808 1.00 50.78 109 ILE A C 1
ATOM 824 O O . ILE A 1 109 ? -7.133 0.347 -7.107 1.00 50.78 109 ILE A O 1
ATOM 828 N N . VAL A 1 110 ? -7.739 -0.425 -9.084 1.00 43.72 110 VAL A N 1
ATOM 829 C CA . VAL A 1 110 ? -6.398 -0.186 -9.672 1.00 43.72 110 VAL A CA 1
ATOM 830 C C . VAL A 1 110 ? -6.105 1.322 -9.890 1.00 43.72 110 VAL A C 1
ATOM 832 O O . VAL A 1 110 ? -5.010 1.685 -10.301 1.00 43.72 110 VAL A O 1
ATOM 835 N N . GLY A 1 111 ? -7.009 2.241 -9.513 1.00 45.91 111 GLY A N 1
ATOM 836 C CA . GLY A 1 111 ? -6.821 3.689 -9.730 1.00 45.91 111 GLY A CA 1
ATOM 837 C C . GLY A 1 111 ? -7.026 4.646 -8.547 1.00 45.91 111 GLY A C 1
ATOM 838 O O . GLY A 1 111 ? -6.798 5.837 -8.720 1.00 45.91 111 GLY A O 1
ATOM 839 N N . ALA A 1 112 ? -7.444 4.202 -7.357 1.00 44.72 112 ALA A N 1
ATOM 840 C CA . ALA A 1 112 ? -7.963 5.125 -6.330 1.00 44.72 112 ALA A CA 1
ATOM 841 C C . ALA A 1 112 ? -6.938 5.597 -5.276 1.00 44.72 112 ALA A C 1
ATOM 843 O O . ALA A 1 112 ? -7.250 5.665 -4.091 1.00 44.72 112 ALA A O 1
ATOM 844 N N . MET A 1 113 ? -5.719 5.952 -5.685 1.00 43.22 113 MET A N 1
ATOM 845 C CA . MET A 1 113 ? -4.800 6.715 -4.824 1.00 43.22 113 MET A CA 1
ATOM 846 C C . MET A 1 113 ? -4.366 7.993 -5.541 1.00 43.22 113 MET A C 1
ATOM 848 O O . MET A 1 113 ? -3.226 8.166 -5.962 1.00 43.22 113 MET A O 1
ATOM 852 N N . GLY A 1 114 ? -5.332 8.891 -5.727 1.00 42.12 114 GLY A N 1
ATOM 853 C CA . GLY A 1 114 ? -5.104 10.184 -6.358 1.00 42.12 114 GLY A CA 1
ATOM 854 C C . GLY A 1 114 ? -6.381 11.001 -6.498 1.00 42.12 114 GLY A C 1
ATOM 855 O O . GLY A 1 114 ? -6.919 11.104 -7.590 1.00 42.12 114 GLY A O 1
ATOM 856 N N . GLY A 1 115 ? -6.825 11.615 -5.399 1.00 37.25 115 GLY A N 1
ATOM 857 C CA . GLY A 1 115 ? -7.767 12.734 -5.431 1.00 37.25 115 GLY A CA 1
ATOM 858 C C . GLY A 1 115 ? -9.232 12.382 -5.165 1.00 37.25 115 GLY A C 1
ATOM 859 O O . GLY A 1 115 ? -9.810 11.528 -5.822 1.00 37.25 115 GLY A O 1
ATOM 860 N N . SER A 1 116 ? -9.798 13.103 -4.192 1.00 38.28 116 SER A N 1
ATOM 861 C CA . SER A 1 116 ? -11.165 13.645 -4.166 1.00 38.28 116 SER A CA 1
ATOM 862 C C . SER A 1 116 ? -12.253 12.835 -4.892 1.00 38.28 116 SER A C 1
ATOM 864 O O . SER A 1 116 ? -12.333 12.804 -6.122 1.00 38.28 116 SER A O 1
ATOM 866 N N . GLY A 1 117 ? -13.135 12.220 -4.100 1.00 44.34 117 GLY A N 1
ATOM 867 C CA . GLY A 1 117 ? -14.301 11.479 -4.571 1.00 44.34 117 GLY A CA 1
ATOM 868 C C . GLY A 1 117 ? -15.216 12.320 -5.465 1.00 44.34 117 GLY A C 1
ATOM 869 O O . GLY A 1 117 ? -15.878 13.238 -4.999 1.00 44.34 117 GLY A O 1
ATOM 870 N N . SER A 1 118 ? -15.224 12.004 -6.762 1.00 41.88 118 SER A N 1
ATOM 871 C CA . SER A 1 118 ? -16.362 12.145 -7.699 1.00 41.88 118 SER A CA 1
ATOM 872 C C . SER A 1 118 ? -15.959 11.875 -9.156 1.00 41.88 118 SER A C 1
ATOM 874 O O . SER A 1 118 ? -16.820 11.580 -9.973 1.00 41.88 118 SER A O 1
ATOM 876 N N . GLN A 1 119 ? -14.665 11.916 -9.499 1.00 41.81 119 GLN A N 1
ATOM 877 C CA . GLN A 1 119 ? -14.205 11.827 -10.900 1.00 41.81 119 GLN A CA 1
ATOM 878 C C . GLN A 1 119 ? -13.746 10.419 -11.336 1.00 41.81 119 GLN A C 1
ATOM 880 O O . GLN A 1 119 ? -13.658 10.134 -12.527 1.00 41.81 119 GLN A O 1
ATOM 885 N N . VAL A 1 120 ? -13.452 9.512 -10.395 1.00 45.19 120 VAL A N 1
ATOM 886 C CA . VAL A 1 120 ? -12.818 8.209 -10.701 1.00 45.19 120 VAL A CA 1
ATOM 887 C C . VAL A 1 120 ? -13.777 7.231 -11.389 1.00 45.19 120 VAL A C 1
ATOM 889 O O . VAL A 1 120 ? -13.346 6.469 -12.254 1.00 45.19 120 VAL A O 1
ATOM 892 N N . GLN A 1 121 ? -15.075 7.295 -11.080 1.00 40.12 121 GLN A N 1
ATOM 893 C CA . GLN A 1 121 ? -16.074 6.404 -11.678 1.00 40.12 121 GLN A CA 1
ATOM 894 C C . GLN A 1 121 ? -16.143 6.583 -13.205 1.00 40.12 121 GLN A C 1
ATOM 896 O O . GLN A 1 121 ? -16.160 5.598 -13.933 1.00 40.12 121 GLN A O 1
ATOM 901 N N . GLY A 1 122 ? -16.093 7.826 -13.700 1.00 46.06 122 GLY A N 1
ATOM 902 C CA . GLY A 1 122 ? -16.218 8.118 -15.132 1.00 46.06 122 GLY A CA 1
ATOM 903 C C . GLY A 1 122 ? -15.000 7.718 -15.965 1.00 46.06 122 GLY A C 1
ATOM 904 O O . GLY A 1 122 ? -15.150 7.320 -17.114 1.00 46.06 122 GLY A O 1
ATOM 905 N N . VAL A 1 123 ? -13.788 7.776 -15.403 1.00 53.16 123 VAL A N 1
ATOM 906 C CA . VAL A 1 123 ? -12.564 7.425 -16.146 1.00 53.16 123 VAL A CA 1
ATOM 907 C C . VAL A 1 123 ? -12.373 5.910 -16.215 1.00 53.16 123 VAL A C 1
ATOM 909 O O . VAL A 1 123 ? -11.948 5.399 -17.246 1.00 53.16 123 VAL A O 1
ATOM 912 N N . VAL A 1 124 ? -12.712 5.175 -15.149 1.00 53.16 124 VAL A N 1
ATOM 913 C CA . VAL A 1 124 ? -12.668 3.704 -15.170 1.00 53.16 124 VAL A CA 1
ATOM 914 C C . VAL A 1 124 ? -13.716 3.161 -16.139 1.00 53.16 124 VAL A C 1
ATOM 916 O O . VAL A 1 124 ? -13.384 2.303 -16.954 1.00 53.16 124 VAL A O 1
ATOM 919 N N . ASP A 1 125 ? -14.927 3.725 -16.124 1.00 45.50 125 ASP A N 1
ATOM 920 C CA . ASP A 1 125 ? -15.983 3.362 -17.071 1.00 45.50 125 ASP A CA 1
ATOM 921 C C . ASP A 1 125 ? -15.569 3.708 -18.513 1.00 45.50 125 ASP A C 1
ATOM 923 O O . ASP A 1 125 ? -15.624 2.852 -19.388 1.00 45.50 125 ASP A O 1
ATOM 927 N N . ALA A 1 126 ? -14.980 4.887 -18.757 1.00 48.06 126 ALA A N 1
ATOM 928 C CA . ALA A 1 126 ? -14.487 5.275 -20.083 1.00 48.06 126 ALA A CA 1
ATOM 929 C C . ALA A 1 126 ? -13.325 4.404 -20.605 1.00 48.06 126 ALA A C 1
ATOM 931 O O . ALA A 1 126 ? -13.264 4.111 -21.800 1.00 48.06 126 ALA A O 1
ATOM 932 N N . VAL A 1 127 ? -12.399 3.966 -19.744 1.00 55.12 127 VAL A N 1
ATOM 933 C CA . VAL A 1 127 ? -11.256 3.120 -20.144 1.00 55.12 127 VAL A CA 1
ATOM 934 C C . VAL A 1 127 ? -11.692 1.672 -20.390 1.00 55.12 127 VAL A C 1
ATOM 936 O O . VAL A 1 127 ? -11.233 1.046 -21.351 1.00 55.12 127 VAL A O 1
ATOM 939 N N . VAL A 1 128 ? -12.606 1.141 -19.573 1.00 56.41 128 VAL A N 1
ATOM 940 C CA . VAL A 1 128 ? -13.234 -0.169 -19.806 1.00 56.41 128 VAL A CA 1
ATOM 941 C C . VAL A 1 128 ? -14.070 -0.127 -21.091 1.00 56.41 128 VAL A C 1
ATOM 943 O O . VAL A 1 128 ? -13.913 -0.996 -21.951 1.00 56.41 128 VAL A O 1
ATOM 946 N N . GLN A 1 129 ? -14.834 0.944 -21.310 1.00 49.81 129 GLN A N 1
ATOM 947 C CA . GLN A 1 129 ? -15.636 1.167 -22.514 1.00 49.81 129 GLN A CA 1
ATOM 948 C C . GLN A 1 129 ? -14.774 1.356 -23.777 1.00 49.81 129 GLN A C 1
ATOM 950 O O . GLN A 1 129 ? -15.113 0.821 -24.833 1.00 49.81 129 GLN A O 1
ATOM 955 N N . GLN A 1 130 ? -13.609 2.014 -23.690 1.00 49.78 130 GLN A N 1
ATOM 956 C CA . GLN A 1 130 ? -12.645 2.085 -24.801 1.00 49.78 130 GLN A CA 1
ATOM 957 C C . GLN A 1 130 ? -12.080 0.711 -25.177 1.00 49.78 130 GLN A C 1
ATOM 959 O O . GLN A 1 130 ? -11.856 0.434 -26.359 1.00 49.78 130 GLN A O 1
ATOM 964 N N . ARG A 1 131 ? -11.842 -0.161 -24.191 1.00 52.94 131 ARG A N 1
ATOM 965 C CA . ARG A 1 131 ? -11.311 -1.508 -24.431 1.00 52.94 131 ARG A CA 1
ATOM 966 C C . ARG A 1 131 ? -12.347 -2.419 -25.095 1.00 52.94 131 ARG A C 1
ATOM 968 O O . ARG A 1 131 ? -11.979 -3.231 -25.946 1.00 52.94 131 ARG A O 1
ATOM 975 N N . GLU A 1 132 ? -13.625 -2.268 -24.755 1.00 50.34 132 GLU A N 1
ATOM 976 C CA . GLU A 1 132 ? -14.723 -3.032 -25.364 1.00 50.34 132 GLU A CA 1
ATOM 977 C C . GLU A 1 132 ? -15.127 -2.512 -26.754 1.00 50.34 132 GLU A C 1
ATOM 979 O O . GLU A 1 132 ? -15.400 -3.314 -27.655 1.00 50.34 132 GLU A O 1
ATOM 984 N N . ALA A 1 133 ? -15.053 -1.197 -26.990 1.00 50.16 133 ALA A N 1
ATOM 985 C CA . ALA A 1 133 ? -15.367 -0.584 -28.284 1.00 50.16 133 ALA A CA 1
ATOM 986 C C . ALA A 1 133 ? -14.452 -1.063 -29.432 1.00 50.16 133 ALA A C 1
ATOM 988 O O . ALA A 1 133 ? -14.883 -1.136 -30.584 1.00 50.16 133 ALA A O 1
ATOM 989 N N . GLY A 1 134 ? -13.208 -1.457 -29.135 1.00 51.75 134 GLY A N 1
ATOM 990 C CA . GLY A 1 134 ? -12.261 -1.944 -30.147 1.00 51.75 134 GLY A CA 1
ATOM 991 C C . GLY A 1 134 ? -12.477 -3.396 -30.596 1.00 51.75 134 GLY A C 1
ATOM 992 O O . GLY A 1 134 ? -12.080 -3.768 -31.702 1.00 51.75 134 GLY A O 1
ATOM 993 N N . ARG A 1 135 ? -13.108 -4.242 -29.770 1.00 52.16 135 ARG A N 1
ATOM 994 C CA . ARG A 1 135 ? -13.171 -5.698 -30.015 1.00 52.16 135 ARG A CA 1
ATOM 995 C C . ARG A 1 135 ? -14.434 -6.133 -30.767 1.00 52.16 135 ARG A C 1
ATOM 997 O O . ARG A 1 135 ? -14.394 -7.125 -31.494 1.00 52.16 135 ARG A O 1
ATOM 1004 N N . GLY A 1 136 ? -15.527 -5.373 -30.653 1.00 54.25 136 GLY A N 1
ATOM 1005 C CA . GLY A 1 136 ? -16.816 -5.687 -31.284 1.00 54.25 136 GLY A CA 1
ATOM 1006 C C . GLY A 1 136 ? -16.910 -5.323 -32.771 1.00 54.25 136 GLY A C 1
ATOM 1007 O O . GLY A 1 136 ? -17.367 -6.137 -33.574 1.00 54.25 136 GLY A O 1
ATOM 1008 N N . TRP A 1 137 ? -16.443 -4.130 -33.160 1.00 61.56 137 TRP A N 1
ATOM 1009 C CA . TRP A 1 137 ? -16.570 -3.626 -34.538 1.00 61.56 137 TRP A CA 1
ATOM 1010 C C . TRP A 1 137 ? -15.673 -4.387 -35.523 1.00 61.56 137 TRP A C 1
ATOM 1012 O O . TRP A 1 137 ? -16.129 -4.842 -36.573 1.00 61.56 137 TRP A O 1
ATOM 1022 N N . MET A 1 138 ? -14.416 -4.626 -35.129 1.00 56.16 138 MET A N 1
ATOM 1023 C CA . MET A 1 138 ? -13.449 -5.346 -35.960 1.00 56.16 138 MET A CA 1
ATOM 1024 C C . MET A 1 138 ? -13.848 -6.817 -36.153 1.00 56.16 138 MET A C 1
ATOM 1026 O O . MET A 1 138 ? -13.666 -7.362 -37.235 1.00 56.16 138 MET A O 1
ATOM 1030 N N . SER A 1 139 ? -14.446 -7.462 -35.143 1.00 62.84 139 SER A N 1
ATOM 1031 C CA . SER A 1 139 ? -14.914 -8.853 -35.253 1.00 62.84 139 SER A CA 1
ATOM 1032 C C . SER A 1 139 ? -16.085 -9.001 -36.235 1.00 62.84 139 SER A C 1
ATOM 1034 O O . SER A 1 139 ? -16.102 -9.930 -37.041 1.00 62.84 139 SER A O 1
ATOM 1036 N N . ARG A 1 140 ? -17.031 -8.049 -36.231 1.00 64.94 140 ARG A N 1
ATOM 1037 C CA . ARG A 1 140 ? -18.222 -8.072 -37.099 1.00 64.94 140 ARG A CA 1
ATOM 1038 C C . ARG A 1 140 ? -17.919 -7.769 -38.565 1.00 64.94 140 ARG A C 1
ATOM 1040 O O . ARG A 1 140 ? -18.590 -8.302 -39.442 1.00 64.94 140 ARG A O 1
ATOM 1047 N N . HIS A 1 141 ? -16.904 -6.952 -38.838 1.00 68.31 141 HIS A N 1
ATOM 1048 C CA . HIS A 1 141 ? -16.558 -6.534 -40.199 1.00 68.31 141 HIS A CA 1
ATOM 1049 C C . HIS A 1 141 ? -15.327 -7.234 -40.781 1.00 68.31 141 HIS A C 1
ATOM 1051 O O . HIS A 1 141 ? -14.902 -6.880 -41.876 1.00 68.31 141 HIS A O 1
ATOM 1057 N N . LYS A 1 142 ? -14.797 -8.275 -40.126 1.00 69.25 142 LYS A N 1
ATOM 1058 C CA . LYS A 1 142 ? -13.667 -9.080 -40.630 1.00 69.25 142 LYS A CA 1
ATOM 1059 C C . LYS A 1 142 ? -13.842 -9.543 -42.081 1.00 69.25 142 LYS A C 1
ATOM 1061 O O . LYS A 1 142 ? -12.894 -9.459 -42.854 1.00 69.25 142 LYS A O 1
ATOM 1066 N N . LEU A 1 143 ? -15.048 -9.976 -42.462 1.00 70.88 143 LEU A N 1
ATOM 1067 C CA . LEU A 1 143 ? -15.352 -10.395 -43.838 1.00 70.88 143 LEU A CA 1
ATOM 1068 C C . LEU A 1 143 ? -15.404 -9.217 -44.826 1.00 70.88 143 LEU A C 1
ATOM 1070 O O . LEU A 1 143 ? -14.955 -9.360 -45.958 1.00 70.88 143 LEU A O 1
ATOM 1074 N N . LEU A 1 144 ? -15.881 -8.041 -44.398 1.00 75.38 144 LEU A N 1
ATOM 1075 C CA . LEU A 1 144 ? -15.896 -6.834 -45.236 1.00 75.38 144 LEU A CA 1
ATOM 1076 C C . LEU A 1 144 ? -14.496 -6.243 -45.414 1.00 75.38 144 LEU A C 1
ATOM 1078 O O . LEU A 1 144 ? -14.147 -5.827 -46.513 1.00 75.38 144 LEU A O 1
ATOM 1082 N N . VAL A 1 145 ? -13.674 -6.249 -44.362 1.00 79.12 145 VAL A N 1
ATOM 1083 C CA . VAL A 1 145 ? -12.270 -5.825 -44.432 1.00 79.12 145 VAL A CA 1
ATOM 1084 C C . VAL A 1 145 ? -11.482 -6.773 -45.336 1.00 79.12 145 VAL A C 1
ATOM 1086 O O . VAL A 1 145 ? -10.743 -6.307 -46.197 1.00 79.12 145 VAL A O 1
ATOM 1089 N N . ALA A 1 146 ? -11.694 -8.089 -45.218 1.00 80.25 146 ALA A N 1
ATOM 1090 C CA . ALA A 1 146 ? -11.090 -9.062 -46.127 1.00 80.25 146 ALA A CA 1
ATOM 1091 C C . ALA A 1 146 ? -11.530 -8.833 -47.586 1.00 80.25 146 ALA A C 1
ATOM 1093 O O . ALA A 1 146 ? -10.689 -8.809 -48.481 1.00 80.25 146 ALA A O 1
ATOM 1094 N N . GLY A 1 147 ? -12.823 -8.585 -47.826 1.00 83.56 147 GLY A N 1
ATOM 1095 C CA . GLY A 1 147 ? -13.347 -8.249 -49.153 1.00 83.56 147 GLY A CA 1
ATOM 1096 C C . GLY A 1 147 ? -12.762 -6.954 -49.728 1.00 83.56 147 GLY A C 1
ATOM 1097 O O . GLY A 1 147 ? -12.374 -6.924 -50.893 1.00 83.56 147 GLY A O 1
ATOM 1098 N N . GLY A 1 148 ? -12.624 -5.908 -48.909 1.00 85.75 148 GLY A N 1
ATOM 1099 C CA . GLY A 1 148 ? -12.011 -4.639 -49.307 1.00 85.75 148 GLY A CA 1
ATOM 1100 C C . GLY A 1 148 ? -10.534 -4.783 -49.675 1.00 85.75 148 GLY A C 1
ATOM 1101 O O . GLY A 1 148 ? -10.103 -4.244 -50.690 1.00 85.75 148 GLY A O 1
ATOM 1102 N N . VAL A 1 149 ? -9.769 -5.567 -48.910 1.00 86.31 149 VAL A N 1
ATOM 1103 C CA . VAL A 1 149 ? -8.353 -5.841 -49.211 1.00 86.31 149 VAL A CA 1
ATOM 1104 C C . VAL A 1 149 ? -8.204 -6.618 -50.520 1.00 86.31 149 VAL A C 1
ATOM 1106 O O . VAL A 1 149 ? -7.352 -6.268 -51.332 1.00 86.31 149 VAL A O 1
ATOM 1109 N N . ILE A 1 150 ? -9.053 -7.621 -50.772 1.00 86.56 150 ILE A N 1
ATOM 1110 C CA . ILE A 1 150 ? -9.036 -8.379 -52.034 1.00 86.56 150 ILE A CA 1
ATOM 1111 C C . ILE A 1 150 ? -9.420 -7.479 -53.214 1.00 86.56 150 ILE A C 1
ATOM 1113 O O . ILE A 1 150 ? -8.758 -7.512 -54.248 1.00 86.56 150 ILE A O 1
ATOM 1117 N N . PHE A 1 151 ? -10.448 -6.641 -53.062 1.00 84.44 151 PHE A N 1
ATOM 1118 C CA . PHE A 1 151 ? -10.874 -5.715 -54.110 1.00 84.44 151 PHE A CA 1
ATOM 1119 C C . PHE A 1 151 ? -9.769 -4.715 -54.464 1.00 84.44 151 PHE A C 1
ATOM 1121 O O . PHE A 1 151 ? -9.450 -4.550 -55.639 1.00 84.44 151 PHE A O 1
ATOM 1128 N N . VAL A 1 152 ? -9.130 -4.107 -53.460 1.00 87.19 152 VAL A N 1
ATOM 1129 C CA . VAL A 1 152 ? -7.999 -3.189 -53.665 1.00 87.19 152 VAL A CA 1
ATOM 1130 C C . VAL A 1 152 ? -6.809 -3.913 -54.296 1.00 87.19 152 VAL A C 1
ATOM 1132 O O . VAL A 1 152 ? -6.203 -3.378 -55.219 1.00 87.19 152 VAL A O 1
ATOM 1135 N N . TYR A 1 153 ? -6.505 -5.141 -53.869 1.00 83.12 153 TYR A N 1
ATOM 1136 C CA . TYR A 1 153 ? -5.437 -5.945 -54.465 1.00 83.12 153 TYR A CA 1
ATOM 1137 C C . TYR A 1 153 ? -5.685 -6.223 -55.954 1.00 83.12 153 TYR A C 1
ATOM 1139 O O . TYR A 1 153 ? -4.784 -6.025 -56.763 1.00 83.12 153 TYR A O 1
ATOM 1147 N N . VAL A 1 154 ? -6.906 -6.610 -56.341 1.00 84.25 154 VAL A N 1
ATOM 1148 C CA . VAL A 1 154 ? -7.261 -6.842 -57.753 1.00 84.25 154 VAL A CA 1
ATOM 1149 C C . VAL A 1 154 ? -7.222 -5.542 -58.559 1.00 84.25 154 VAL A C 1
ATOM 1151 O O . VAL A 1 154 ? -6.792 -5.556 -59.709 1.00 84.25 154 VAL A O 1
ATOM 1154 N N . LEU A 1 155 ? -7.619 -4.411 -57.971 1.00 81.62 155 LEU A N 1
ATOM 1155 C CA . LEU A 1 155 ? -7.588 -3.102 -58.632 1.00 81.62 155 LEU A CA 1
ATOM 1156 C C . LEU A 1 155 ? -6.146 -2.637 -58.890 1.00 81.62 155 LEU A C 1
ATOM 1158 O O . LEU A 1 155 ? -5.839 -2.188 -59.991 1.00 81.62 155 LEU A O 1
ATOM 1162 N N . ILE A 1 156 ? -5.246 -2.824 -57.919 1.00 83.00 156 ILE A N 1
ATOM 1163 C CA . ILE A 1 156 ? -3.808 -2.566 -58.085 1.00 83.00 156 ILE A CA 1
ATOM 1164 C C . ILE A 1 156 ? -3.203 -3.540 -59.102 1.00 83.00 156 ILE A C 1
ATOM 1166 O O . ILE A 1 156 ? -2.453 -3.115 -59.974 1.00 83.00 156 ILE A O 1
ATOM 1170 N N . ALA A 1 157 ? -3.553 -4.828 -59.041 1.00 78.44 157 ALA A N 1
ATOM 1171 C CA . ALA A 1 157 ? -3.069 -5.829 -59.989 1.00 78.44 157 ALA A CA 1
ATOM 1172 C C . ALA A 1 157 ? -3.517 -5.531 -61.429 1.00 78.44 157 ALA A C 1
ATOM 1174 O O . ALA A 1 157 ? -2.746 -5.753 -62.357 1.00 78.44 157 ALA A O 1
ATOM 1175 N N . ARG A 1 158 ? -4.723 -4.983 -61.629 1.00 75.62 158 ARG A N 1
ATOM 1176 C CA . ARG A 1 158 ? -5.176 -4.525 -62.950 1.00 75.62 158 ARG A CA 1
ATOM 1177 C C . ARG A 1 158 ? -4.483 -3.243 -63.402 1.00 75.62 158 ARG A C 1
ATOM 1179 O O . ARG A 1 158 ? -4.063 -3.167 -64.545 1.00 75.62 158 ARG A O 1
ATOM 1186 N N . LEU A 1 159 ? -4.311 -2.272 -62.504 1.00 75.25 159 LEU A N 1
ATOM 1187 C CA . LEU A 1 159 ? -3.613 -1.017 -62.810 1.00 75.25 159 LEU A CA 1
ATOM 1188 C C . LEU A 1 159 ? -2.129 -1.217 -63.147 1.00 75.25 159 LEU A C 1
ATOM 1190 O O . LEU A 1 159 ? -1.601 -0.479 -63.969 1.00 75.25 159 LEU A O 1
ATOM 1194 N N . LEU A 1 160 ? -1.460 -2.199 -62.534 1.00 71.50 160 LEU A N 1
ATOM 1195 C CA . LEU A 1 160 ? -0.085 -2.572 -62.890 1.00 71.50 160 LEU A CA 1
ATOM 1196 C C . LEU A 1 160 ? -0.017 -3.572 -64.057 1.00 71.50 160 LEU A C 1
ATOM 1198 O O . LEU A 1 160 ? 1.017 -3.654 -64.710 1.00 71.50 160 LEU A O 1
ATOM 1202 N N . GLY A 1 161 ? -1.085 -4.334 -64.311 1.00 61.34 161 GLY A N 1
ATOM 1203 C CA . GLY A 1 161 ? -1.169 -5.297 -65.414 1.00 61.34 161 GLY A CA 1
ATOM 1204 C C . GLY A 1 161 ? -1.445 -4.660 -66.778 1.00 61.34 161 GLY A C 1
ATOM 1205 O O . GLY A 1 161 ? -0.958 -5.169 -67.780 1.00 61.34 161 GLY A O 1
ATOM 1206 N N . ASP A 1 162 ? -2.150 -3.526 -66.811 1.00 60.34 162 ASP A N 1
ATOM 1207 C CA . ASP A 1 162 ? -2.420 -2.742 -68.030 1.00 60.34 162 ASP A CA 1
ATOM 1208 C C . ASP A 1 162 ? -1.326 -1.677 -68.306 1.00 60.34 162 ASP A C 1
ATOM 1210 O O . ASP A 1 162 ? -1.531 -0.749 -69.088 1.00 60.34 162 ASP A O 1
ATOM 1214 N N . GLY A 1 163 ? -0.172 -1.781 -67.630 1.00 56.09 163 GLY A N 1
ATOM 1215 C CA . GLY A 1 163 ? 0.923 -0.803 -67.634 1.00 56.09 163 GLY A CA 1
ATOM 1216 C C . GLY A 1 163 ? 2.286 -1.337 -68.098 1.00 56.09 163 GLY A C 1
ATOM 1217 O O . GLY A 1 163 ? 3.301 -0.906 -67.551 1.00 56.09 163 GLY A O 1
ATOM 1218 N N . ILE A 1 164 ? 2.311 -2.257 -69.072 1.00 47.22 164 ILE A N 1
ATOM 1219 C CA . ILE A 1 164 ? 3.452 -2.548 -69.970 1.00 47.22 164 ILE A CA 1
ATOM 1220 C C . ILE A 1 164 ? 2.946 -2.535 -71.410 1.00 47.22 164 ILE A C 1
ATOM 1222 O O . ILE A 1 164 ? 1.893 -3.163 -71.658 1.00 47.22 164 ILE A O 1
#

Organism: NCBI:txid2898453

Radius of gyration: 25.37 Å; chains: 1; bounding box: 34×34×98 Å

pLDDT: mean 72.55, std 18.21, range [37.25, 95.25]

Foldseek 3Di:
DDPVVVVVVVVVVVVPDPDDDVPDDDDDPVVVVVCVLLVLLCLQCVLQQNVDPPPPPPAPCPDGRPNPVSCVVPVPSNVVSVVVCVVQCADSRQRDRPVCPPDPDDPSPSDPPHDDPDPPVVVVVVVVVVVVVVPPPCVVCVVVVVVVVVVVVVVVVVVVVVPD

Sequence (164 aa):
MSLVSTILNGLLSFMTSNEITTGSITASTEERKLLAARSRWWNSTGNGSHDSAKVAQKGNIKAGDGGKKFRAEWPDEDAENWKWMKENNIDTATGQRLNAAGAPCGPQIVGAMGGSGSQVQGVVDAVVQQREAGRGWMSRHKLLVAGGVIFVYVLIARLLGDGI

Secondary structure (DSSP, 8-state):
--HHHHHHHHHHHHHHS----TT-----HHHHHHHHHHHHHHHHHTTTGGG-SS---SSS--SS-TTHHHHHH-HHHHHHHHHHHHHTTB-TTT--BGGGTT-S-S---TT-SSS-TTSHHHHHHHHHHHHHHHHHHHHHHHHHHHHHHHHHHHHHHHHHHT--